Protein AF-A0A0S2MGQ2-F1 (afdb_monomer)

Mean predicted aligned error: 12.96 Å

Foldseek 3Di:
DVVVVVVVVVVPVVVVVVVVVVVVVVVVLVVCLVVVCVVPVDDPVVSVVVVVVVVVVVVVVVVVVVVVCCVVVVPPPPVDDPDDDDDPPVVVVVVD

Radius of gyration: 25.74 Å; Cα contacts (8 Å, |Δi|>4): 9; chains: 1; bounding box: 71×43×53 Å

Structure (mmCIF, N/CA/C/O backbone):
data_AF-A0A0S2MGQ2-F1
#
_entry.id   AF-A0A0S2MGQ2-F1
#
loop_
_atom_site.group_PDB
_atom_site.id
_atom_site.type_symbol
_atom_site.label_atom_id
_atom_site.label_alt_id
_atom_site.label_comp_id
_atom_site.label_asym_id
_atom_site.label_entity_id
_atom_site.label_seq_id
_atom_site.pdbx_PDB_ins_code
_atom_site.Cartn_x
_atom_site.Cartn_y
_atom_site.Cartn_z
_atom_site.occupancy
_atom_site.B_iso_or_equi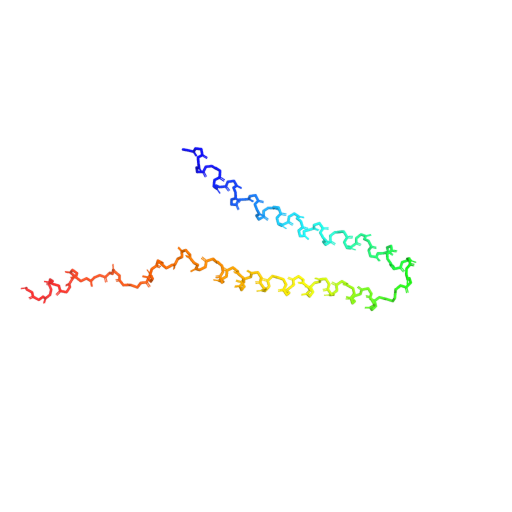v
_atom_site.auth_seq_id
_atom_site.auth_comp_id
_atom_site.auth_asym_id
_atom_site.auth_atom_id
_atom_site.pdbx_PDB_model_num
ATOM 1 N N . MET A 1 1 ? 21.966 17.951 -20.936 1.00 60.62 1 MET A N 1
ATOM 2 C CA . MET A 1 1 ? 21.878 17.983 -19.459 1.00 60.62 1 MET A CA 1
ATOM 3 C C . MET A 1 1 ? 20.428 17.987 -18.973 1.00 60.62 1 MET A C 1
ATOM 5 O O . MET A 1 1 ? 20.080 17.158 -18.146 1.00 60.62 1 MET A O 1
ATOM 9 N N . GLU A 1 2 ? 19.549 18.813 -19.543 1.00 70.31 2 GLU A N 1
ATOM 10 C CA . GLU A 1 2 ? 18.150 18.984 -19.094 1.00 70.31 2 GLU A CA 1
ATOM 11 C C . GLU A 1 2 ? 17.282 17.722 -19.232 1.00 70.31 2 GLU A C 1
ATOM 13 O O . GLU A 1 2 ? 16.604 17.327 -18.287 1.00 70.31 2 GLU A O 1
ATOM 18 N N . LYS A 1 3 ? 17.382 17.017 -20.371 1.00 67.00 3 LYS A N 1
ATOM 19 C CA . LYS A 1 3 ? 16.654 15.756 -20.606 1.00 67.00 3 LYS A CA 1
ATOM 20 C C . LYS A 1 3 ? 17.021 14.660 -19.602 1.00 67.00 3 LYS A C 1
ATOM 22 O O . LYS A 1 3 ? 16.170 13.861 -19.247 1.00 67.00 3 LYS A O 1
ATOM 27 N N . LEU A 1 4 ? 18.270 14.622 -19.135 1.00 72.25 4 LEU A N 1
ATOM 28 C CA . LEU A 1 4 ? 18.719 13.625 -18.162 1.00 72.25 4 LEU A CA 1
ATOM 29 C C . LEU A 1 4 ? 18.138 13.920 -16.767 1.00 72.25 4 LEU A C 1
ATOM 31 O O . LEU A 1 4 ? 17.702 13.000 -16.085 1.00 72.25 4 LEU A O 1
ATOM 35 N N . SER A 1 5 ? 18.043 15.201 -16.392 1.00 77.62 5 SER A N 1
ATOM 36 C CA . SER A 1 5 ? 17.445 15.644 -15.124 1.00 77.62 5 SER A CA 1
ATOM 37 C C . SER A 1 5 ? 15.952 15.292 -15.013 1.00 77.62 5 SER A C 1
ATOM 39 O O . SER A 1 5 ? 15.514 14.773 -13.989 1.00 77.62 5 SER A O 1
ATOM 41 N N . VAL A 1 6 ? 15.167 15.469 -16.085 1.00 80.38 6 VAL A N 1
ATOM 42 C CA . VAL A 1 6 ? 13.733 15.102 -16.077 1.00 80.38 6 VAL A CA 1
ATOM 43 C C . VAL A 1 6 ? 13.491 13.591 -15.990 1.00 80.38 6 VAL A C 1
ATOM 45 O O . VAL A 1 6 ? 12.531 13.177 -15.343 1.00 80.38 6 VAL A O 1
ATOM 48 N N . TRP A 1 7 ? 14.372 12.755 -16.557 1.00 79.81 7 TRP A N 1
ATOM 49 C CA . TRP A 1 7 ? 14.298 11.296 -16.384 1.00 79.81 7 TRP A CA 1
ATOM 50 C C . TRP A 1 7 ? 14.554 10.879 -14.935 1.00 79.81 7 TRP A C 1
ATOM 52 O O . TRP A 1 7 ? 13.814 10.050 -14.405 1.00 79.81 7 TRP A O 1
ATOM 62 N N . PHE A 1 8 ? 15.548 11.483 -14.276 1.00 85.31 8 PHE A N 1
ATOM 63 C CA . PHE A 1 8 ? 15.780 11.269 -12.848 1.00 85.31 8 PHE A CA 1
ATOM 64 C C . PHE A 1 8 ? 14.575 11.725 -12.022 1.00 85.31 8 PHE A C 1
ATOM 66 O O . PHE A 1 8 ? 14.062 10.959 -11.213 1.00 85.31 8 PHE A O 1
ATOM 73 N N . CYS A 1 9 ? 14.046 12.922 -12.281 1.00 84.94 9 CYS A N 1
ATOM 74 C CA . CYS A 1 9 ? 12.890 13.444 -11.555 1.00 84.94 9 CYS A CA 1
ATOM 75 C C . CYS A 1 9 ? 11.651 12.532 -11.692 1.00 84.94 9 CYS A C 1
ATOM 77 O O . CYS A 1 9 ? 10.982 12.239 -10.702 1.00 84.94 9 CYS A O 1
ATOM 79 N N . GLY A 1 10 ? 11.383 11.994 -12.888 1.00 85.75 10 GLY A N 1
ATOM 80 C CA . GLY A 1 10 ? 10.291 11.034 -13.104 1.00 85.75 10 GLY A CA 1
ATOM 81 C C . GLY A 1 10 ? 10.476 9.706 -12.354 1.00 85.75 10 GLY A C 1
ATOM 82 O O . GLY A 1 10 ? 9.515 9.166 -11.800 1.00 85.75 10 GLY A O 1
ATOM 83 N N . LEU A 1 11 ? 11.717 9.209 -12.279 1.00 87.62 11 LEU A N 1
ATOM 84 C CA . LEU A 1 11 ? 12.075 7.995 -11.535 1.00 87.62 11 LEU A CA 1
ATOM 85 C C . LEU A 1 11 ? 11.910 8.155 -10.017 1.00 87.62 11 LEU A C 1
ATOM 87 O O . LEU A 1 11 ? 11.548 7.185 -9.359 1.00 87.62 11 LEU A O 1
ATOM 91 N N . TYR A 1 12 ? 12.140 9.349 -9.463 1.00 90.62 12 TYR A N 1
ATOM 92 C CA . TYR A 1 12 ? 12.028 9.597 -8.019 1.00 90.62 12 TYR A CA 1
ATOM 93 C C . TYR A 1 12 ? 10.625 10.031 -7.566 1.00 90.62 12 TYR A C 1
ATOM 95 O O . TYR A 1 12 ? 10.195 9.670 -6.472 1.00 90.62 12 TYR A O 1
ATOM 103 N N . THR A 1 13 ? 9.884 10.778 -8.388 1.00 93.12 13 THR A N 1
ATOM 104 C CA . THR A 1 13 ? 8.562 11.317 -8.007 1.00 93.12 13 THR A CA 1
ATOM 105 C C . THR A 1 13 ? 7.495 10.232 -7.893 1.00 93.12 13 THR A C 1
ATOM 107 O O . THR A 1 13 ? 6.769 10.193 -6.904 1.00 93.12 13 THR A O 1
ATOM 110 N 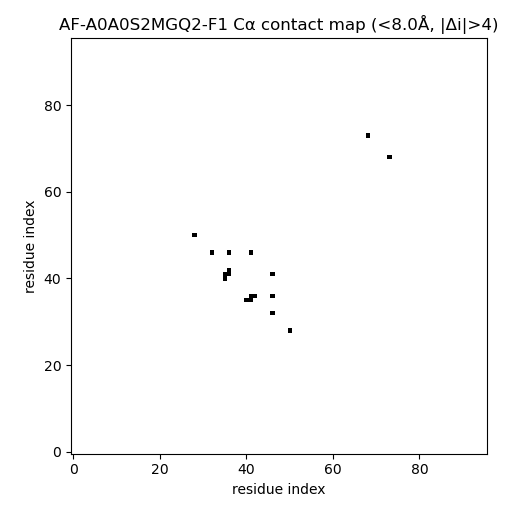N . THR A 1 14 ? 7.430 9.305 -8.848 1.00 89.94 14 THR A N 1
ATOM 111 C CA . THR A 1 14 ? 6.430 8.222 -8.864 1.00 89.94 14 THR A CA 1
ATOM 112 C C . THR A 1 14 ? 6.471 7.322 -7.614 1.00 89.94 14 THR A C 1
ATOM 114 O O . THR A 1 14 ? 5.426 7.149 -6.977 1.00 89.94 14 TH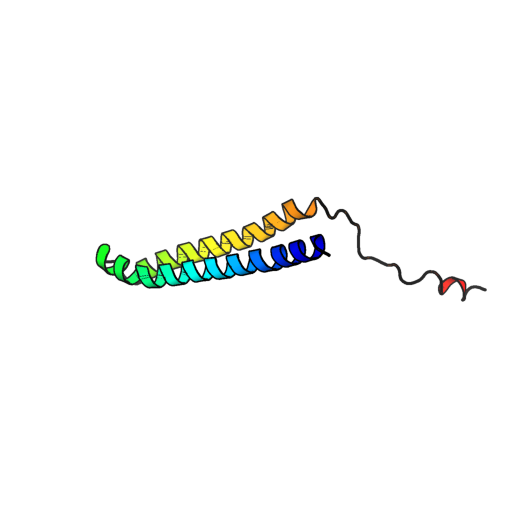R A O 1
ATOM 117 N N . PRO A 1 15 ? 7.628 6.764 -7.192 1.00 91.56 15 PRO A N 1
ATOM 118 C CA . PRO A 1 15 ? 7.690 5.962 -5.970 1.00 91.56 15 PRO A CA 1
ATOM 119 C C . PRO A 1 15 ? 7.474 6.800 -4.703 1.00 91.56 15 PRO A C 1
ATOM 121 O O . PRO A 1 15 ? 6.864 6.307 -3.758 1.00 91.56 15 PRO A O 1
ATOM 124 N 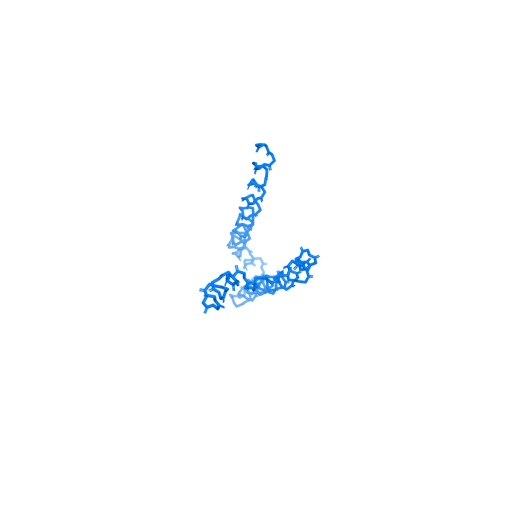N . CYS A 1 16 ? 7.900 8.068 -4.690 1.00 94.00 16 CYS A N 1
ATOM 125 C CA . CYS A 1 16 ? 7.663 8.974 -3.563 1.00 94.00 16 CYS A CA 1
ATOM 126 C C . CYS A 1 16 ? 6.162 9.231 -3.349 1.00 94.00 16 CYS A C 1
ATOM 128 O O . CYS A 1 16 ? 5.648 9.064 -2.244 1.00 94.00 16 CYS A O 1
ATOM 130 N N . LEU A 1 17 ? 5.434 9.544 -4.425 1.00 94.62 17 LEU A N 1
ATOM 131 C CA . LEU A 1 17 ? 3.983 9.745 -4.391 1.00 94.62 17 LEU A CA 1
ATOM 132 C C . LEU A 1 17 ? 3.236 8.464 -4.007 1.00 94.62 17 LEU A C 1
ATOM 134 O O . LEU A 1 17 ? 2.271 8.519 -3.251 1.00 94.62 17 LEU A O 1
ATOM 138 N N . THR A 1 18 ? 3.708 7.310 -4.484 1.00 91.88 18 THR A N 1
ATOM 139 C CA . THR A 1 18 ? 3.128 6.007 -4.127 1.00 91.88 18 THR A CA 1
ATOM 140 C C . THR A 1 18 ? 3.286 5.722 -2.632 1.00 91.88 18 THR A C 1
ATOM 142 O O . THR A 1 18 ? 2.322 5.323 -1.984 1.00 91.88 18 THR A O 1
ATOM 145 N N . GLY A 1 19 ? 4.470 5.973 -2.061 1.00 90.88 19 GLY A N 1
ATOM 146 C CA . GLY A 1 19 ? 4.713 5.819 -0.624 1.00 90.88 19 GLY A CA 1
ATOM 147 C C . GLY A 1 19 ? 3.879 6.779 0.229 1.00 90.88 19 GLY A C 1
ATOM 148 O O . GLY A 1 19 ? 3.322 6.370 1.247 1.00 90.88 19 GLY A O 1
ATOM 149 N N . LEU A 1 20 ? 3.730 8.030 -0.216 1.00 94.62 20 LEU A N 1
ATOM 150 C CA . LEU A 1 20 ? 2.896 9.028 0.457 1.00 94.62 20 LEU A CA 1
ATOM 151 C C . LEU A 1 20 ? 1.415 8.621 0.460 1.00 94.62 20 LEU A C 1
ATOM 153 O O . LEU A 1 20 ? 0.771 8.661 1.508 1.00 94.62 20 LEU A O 1
ATOM 157 N N . LEU A 1 21 ? 0.883 8.190 -0.688 1.00 91.75 21 LEU A N 1
ATOM 158 C CA . LEU A 1 21 ? -0.516 7.776 -0.812 1.00 91.75 21 LEU A CA 1
ATOM 159 C C . LEU A 1 21 ? -0.813 6.490 -0.025 1.00 91.75 21 LEU A C 1
ATOM 161 O O . LEU A 1 21 ? -1.851 6.398 0.623 1.00 91.75 21 LEU A O 1
ATOM 165 N N . TYR A 1 22 ? 0.108 5.522 -0.032 1.00 88.44 22 TYR A N 1
ATOM 166 C CA . TYR A 1 22 ? -0.041 4.281 0.735 1.00 88.44 22 TYR A CA 1
ATOM 167 C C . TYR A 1 22 ? -0.079 4.535 2.253 1.00 88.44 22 TYR A C 1
ATOM 169 O O . TYR A 1 22 ? -0.892 3.953 2.971 1.00 88.44 22 TYR A O 1
ATOM 177 N N . GLY A 1 23 ? 0.759 5.451 2.751 1.00 90.62 23 GLY A N 1
ATOM 178 C CA . GLY A 1 23 ? 0.729 5.859 4.158 1.00 90.62 23 GLY A CA 1
ATOM 179 C C . GLY A 1 23 ? -0.554 6.605 4.540 1.00 90.62 23 GLY A C 1
ATOM 180 O O . GLY A 1 23 ? -1.088 6.388 5.628 1.00 90.62 23 GLY A O 1
ATOM 181 N N . TYR A 1 24 ? -1.078 7.441 3.637 1.00 93.25 24 TYR A N 1
ATOM 182 C CA . TYR A 1 24 ? -2.331 8.169 3.850 1.00 93.25 24 TYR A CA 1
ATOM 183 C C . TYR A 1 24 ? -3.527 7.230 4.066 1.00 93.25 24 TYR A C 1
ATOM 185 O O . TYR A 1 24 ? -4.310 7.455 4.988 1.00 93.25 24 TYR A O 1
ATOM 193 N N . ASP A 1 25 ? -3.631 6.154 3.280 1.00 90.56 25 ASP A N 1
ATOM 194 C CA . ASP A 1 25 ? -4.701 5.155 3.411 1.00 90.56 25 ASP A CA 1
ATOM 195 C C . ASP A 1 25 ? -4.707 4.506 4.807 1.00 90.56 25 ASP A C 1
ATOM 197 O O . ASP A 1 25 ? -5.729 4.468 5.492 1.00 90.56 25 ASP A O 1
ATOM 201 N N . THR A 1 26 ? -3.528 4.113 5.300 1.00 88.69 26 THR A N 1
ATOM 202 C CA . THR A 1 26 ? -3.390 3.477 6.622 1.00 88.69 26 THR A CA 1
ATOM 203 C C . THR A 1 26 ? -3.759 4.431 7.767 1.00 88.69 26 THR A C 1
ATOM 205 O O . THR A 1 26 ? -4.449 4.034 8.708 1.00 88.69 26 THR A O 1
ATOM 208 N N . VAL A 1 27 ? -3.332 5.698 7.686 1.00 91.06 27 VAL A N 1
ATOM 209 C CA . VAL A 1 27 ? -3.639 6.727 8.698 1.00 91.06 27 VAL A CA 1
ATOM 210 C C . VAL A 1 27 ? -5.122 7.100 8.687 1.00 91.06 27 VAL A C 1
ATOM 212 O O . VAL A 1 27 ? -5.727 7.276 9.745 1.00 91.06 27 VAL A O 1
ATOM 215 N N . SER A 1 28 ? -5.732 7.208 7.504 1.00 91.12 28 SER A N 1
ATOM 216 C CA . SER A 1 28 ? -7.154 7.529 7.381 1.00 91.12 28 SER A CA 1
ATOM 217 C C . SER A 1 28 ? -8.029 6.430 7.985 1.00 91.12 28 SER A C 1
ATOM 219 O O . SER A 1 28 ? -8.952 6.740 8.740 1.00 91.12 28 SER A O 1
ATOM 221 N N . ILE A 1 29 ? -7.702 5.158 7.728 1.00 88.69 29 ILE A N 1
ATOM 222 C CA . ILE A 1 29 ? -8.426 4.019 8.300 1.00 88.69 29 ILE A CA 1
ATOM 223 C C . ILE A 1 29 ? -8.293 4.016 9.825 1.00 88.69 29 ILE A C 1
ATOM 225 O O . ILE A 1 29 ? -9.312 3.922 10.506 1.00 88.69 29 ILE A O 1
ATOM 229 N N . SER A 1 30 ? -7.084 4.176 10.380 1.00 87.81 30 SER A N 1
ATOM 230 C CA . SER A 1 30 ? -6.911 4.161 11.842 1.00 87.81 30 SER A CA 1
ATOM 231 C C . SER A 1 30 ? -7.647 5.310 12.537 1.00 87.81 30 SER A C 1
ATOM 233 O O . SER A 1 30 ? -8.116 5.134 13.656 1.00 87.81 30 SER A O 1
ATOM 235 N N . GLY A 1 31 ? -7.760 6.475 11.889 1.00 88.75 31 GLY A N 1
ATOM 236 C CA . GLY A 1 31 ? -8.475 7.632 12.429 1.00 88.75 31 GLY A CA 1
ATOM 237 C C . GLY A 1 31 ? -9.998 7.530 12.325 1.00 88.75 31 GLY A C 1
ATOM 238 O O . GLY A 1 31 ? -10.705 8.062 13.174 1.00 88.75 31 GLY A O 1
ATOM 239 N N . ALA A 1 32 ? -10.518 6.846 11.305 1.00 87.75 32 ALA A N 1
ATOM 240 C CA . ALA A 1 32 ? -11.957 6.713 11.086 1.00 87.75 32 ALA A CA 1
ATOM 241 C C . ALA A 1 32 ? -12.584 5.549 11.866 1.00 87.75 32 ALA A C 1
ATOM 243 O O . ALA A 1 32 ? -13.792 5.542 12.096 1.00 87.75 32 ALA A O 1
ATOM 244 N N . ILE A 1 33 ? -11.794 4.549 12.256 1.00 84.75 33 ILE A N 1
ATOM 245 C CA . ILE A 1 33 ? -12.350 3.273 12.701 1.00 84.75 33 ILE A CA 1
ATOM 246 C C . ILE A 1 33 ? -13.110 3.342 14.028 1.00 84.75 33 ILE A C 1
ATOM 248 O O . ILE A 1 33 ? -14.129 2.672 14.178 1.00 84.75 33 ILE A O 1
ATOM 252 N N . ASP A 1 34 ? -12.658 4.206 14.933 1.00 82.12 34 ASP A N 1
ATOM 253 C CA . ASP A 1 34 ? -13.306 4.477 16.218 1.00 82.12 34 ASP A CA 1
ATOM 254 C C . ASP A 1 34 ? -14.684 5.136 15.999 1.00 82.12 34 ASP A C 1
ATOM 256 O O . ASP A 1 34 ? -15.706 4.686 16.510 1.00 82.12 34 ASP A O 1
ATOM 260 N N . PHE A 1 35 ? -14.757 6.099 15.071 1.00 83.25 35 PHE A N 1
ATOM 261 C CA . PHE A 1 35 ? -16.018 6.733 14.671 1.00 83.25 35 PHE A CA 1
ATOM 262 C C . PHE A 1 35 ? -16.989 5.772 13.975 1.00 83.25 35 PHE A C 1
ATOM 264 O O . PHE A 1 35 ? -18.207 5.901 14.127 1.00 83.25 35 PHE A O 1
ATOM 271 N N . LEU A 1 36 ? -16.481 4.828 13.175 1.00 80.12 36 LEU A N 1
ATOM 272 C CA . LEU A 1 36 ? -17.316 3.798 12.553 1.00 80.12 36 LEU A CA 1
ATOM 273 C C . LEU A 1 36 ? -17.884 2.828 13.595 1.00 80.12 36 LEU A C 1
ATOM 275 O O . LEU A 1 36 ? -19.037 2.414 13.453 1.00 80.12 36 LEU A O 1
ATOM 279 N N . GLN A 1 37 ? -17.112 2.493 14.631 1.00 80.19 37 GLN A N 1
ATOM 280 C CA . GLN A 1 37 ? -17.574 1.661 15.739 1.00 80.19 37 GLN A CA 1
ATOM 281 C C . GLN A 1 37 ? -18.754 2.321 16.466 1.00 80.19 37 GLN A C 1
ATOM 283 O O . GLN A 1 37 ? -19.782 1.670 16.655 1.00 80.19 37 GLN A O 1
ATOM 288 N N . ASP A 1 38 ? -18.660 3.617 16.769 1.00 79.44 38 ASP A N 1
ATOM 289 C CA . ASP A 1 38 ? -19.722 4.369 17.453 1.00 79.44 38 ASP A CA 1
ATOM 290 C C . ASP A 1 38 ? -20.992 4.538 16.605 1.00 79.44 38 ASP A C 1
ATOM 292 O O . ASP A 1 38 ? -22.112 4.427 17.104 1.00 79.44 38 ASP A O 1
ATOM 296 N N . LYS A 1 39 ? -20.842 4.799 15.301 1.00 77.62 39 LYS A N 1
ATOM 297 C CA . LYS A 1 39 ? -21.969 5.070 14.388 1.00 77.62 39 LYS A CA 1
ATOM 298 C C . LYS A 1 39 ? -22.800 3.837 14.053 1.00 77.62 39 LYS A C 1
ATOM 300 O O . LYS A 1 39 ? -23.997 3.961 13.806 1.00 77.62 39 LYS A O 1
ATOM 305 N N . TYR A 1 40 ? -22.163 2.676 13.981 1.00 76.44 40 TYR A N 1
ATOM 306 C CA . TYR A 1 40 ? -22.781 1.455 13.472 1.00 76.44 40 TYR A CA 1
ATOM 307 C C . TYR A 1 40 ? -22.799 0.315 14.508 1.00 76.44 40 TYR A C 1
ATOM 309 O O . TYR A 1 40 ? -23.223 -0.790 14.173 1.00 76.44 40 TYR A O 1
ATOM 317 N N . ALA A 1 41 ? -22.353 0.567 15.747 1.00 69.38 41 ALA A N 1
ATOM 318 C CA . ALA A 1 41 ? -22.271 -0.414 16.834 1.00 69.38 41 ALA A CA 1
ATOM 319 C C . ALA A 1 41 ? -21.578 -1.726 16.405 1.00 69.38 41 ALA A C 1
ATOM 321 O O . ALA A 1 41 ? -22.049 -2.827 16.705 1.00 69.38 41 ALA A O 1
ATOM 322 N N . LEU A 1 42 ? -20.479 -1.623 15.644 1.00 63.25 42 LEU A N 1
ATOM 323 C CA . LEU A 1 42 ? -19.781 -2.803 15.124 1.00 63.25 42 LEU A CA 1
ATOM 324 C C . LEU A 1 42 ? -19.086 -3.555 16.257 1.00 63.25 42 LEU A C 1
ATOM 326 O O . LEU A 1 42 ? -18.293 -2.993 17.007 1.00 63.25 42 LEU A O 1
ATOM 330 N N . SER A 1 43 ? -19.304 -4.869 16.300 1.00 77.56 43 SER A N 1
ATOM 331 C CA . SER A 1 43 ? -18.437 -5.782 17.044 1.00 77.56 43 SER A CA 1
ATOM 332 C C . SER A 1 43 ? -16.997 -5.708 16.501 1.00 77.56 43 SER A C 1
ATOM 334 O O . SER A 1 43 ? -16.826 -5.614 15.277 1.00 77.56 43 SER A O 1
ATOM 336 N N . PRO A 1 44 ? -15.960 -5.844 17.354 1.00 78.69 44 PRO A N 1
ATOM 337 C CA . PRO A 1 44 ? -14.551 -5.853 16.939 1.00 78.69 44 PRO A CA 1
ATOM 338 C C . PRO A 1 44 ? -14.243 -6.846 15.806 1.00 78.69 44 PRO A C 1
ATOM 340 O O . PRO A 1 44 ? -13.370 -6.612 14.970 1.00 78.69 44 PRO A O 1
ATOM 343 N N . ALA A 1 45 ? -14.996 -7.949 15.733 1.00 83.88 45 ALA A N 1
ATOM 344 C CA . ALA A 1 45 ? -14.870 -8.932 14.661 1.00 83.88 45 ALA A CA 1
ATOM 345 C C . ALA A 1 45 ? -15.258 -8.358 13.285 1.00 83.88 45 ALA A C 1
ATOM 347 O O . ALA A 1 45 ? -14.591 -8.629 12.288 1.00 83.88 45 ALA A O 1
ATOM 348 N N . LEU A 1 46 ? -16.312 -7.539 13.222 1.00 84.50 46 LEU A N 1
ATOM 349 C CA . LEU A 1 46 ? -16.795 -6.953 11.971 1.00 84.50 46 LEU A CA 1
ATOM 350 C C . LEU A 1 46 ? -15.846 -5.853 11.474 1.00 84.50 46 LEU A C 1
ATOM 352 O O . LEU A 1 46 ? -15.573 -5.759 10.281 1.00 84.50 46 LEU A O 1
ATOM 356 N N . GLN A 1 47 ? -15.279 -5.075 12.396 1.00 84.06 47 GLN A N 1
ATOM 357 C CA . GLN A 1 47 ? -14.242 -4.083 12.110 1.00 84.06 47 GLN A CA 1
ATOM 358 C C . GLN A 1 47 ? -13.007 -4.728 11.460 1.00 84.06 47 GLN A C 1
ATOM 360 O O . GLN A 1 47 ? -12.525 -4.258 10.427 1.00 84.06 47 GLN A O 1
ATOM 365 N N . GLY A 1 48 ? -12.542 -5.854 12.010 1.00 87.88 48 GLY A N 1
ATOM 366 C CA . GLY A 1 48 ? -11.448 -6.632 11.426 1.00 87.88 48 GLY A CA 1
ATOM 367 C C . GLY A 1 48 ? -11.772 -7.173 10.028 1.00 87.88 48 GLY A C 1
ATOM 368 O O . GLY A 1 48 ? -10.912 -7.147 9.143 1.00 87.88 48 GLY A O 1
ATOM 369 N N . LEU A 1 49 ? -13.016 -7.604 9.786 1.00 88.19 49 LEU A N 1
ATOM 370 C CA . LEU A 1 49 ? -13.464 -8.034 8.455 1.00 88.19 49 LEU A CA 1
ATOM 371 C C . LEU A 1 49 ? -13.431 -6.892 7.430 1.00 88.19 49 LEU A C 1
ATOM 373 O O . LEU A 1 49 ? -13.008 -7.101 6.294 1.00 88.19 49 LEU A O 1
ATOM 377 N N . VAL A 1 50 ? -13.801 -5.673 7.828 1.00 88.25 50 VAL A N 1
ATOM 378 C CA . VAL A 1 50 ? -13.744 -4.503 6.938 1.00 88.25 50 VAL A CA 1
ATOM 379 C C . VAL A 1 50 ? -12.297 -4.176 6.559 1.00 88.25 50 VAL A C 1
ATOM 381 O O . VAL A 1 50 ? -11.987 -4.118 5.370 1.00 88.25 50 VAL A O 1
ATOM 384 N N . ILE A 1 51 ? -11.387 -4.043 7.531 1.00 89.12 51 ILE A N 1
ATOM 385 C CA . ILE A 1 51 ? -9.975 -3.713 7.249 1.00 89.12 51 ILE A CA 1
ATOM 386 C C . ILE A 1 51 ? -9.308 -4.808 6.406 1.00 89.12 51 ILE A C 1
ATOM 388 O O . ILE A 1 51 ? -8.600 -4.522 5.439 1.00 89.12 51 ILE A O 1
ATOM 392 N N . SER A 1 52 ? -9.540 -6.077 6.753 1.00 91.31 52 SER A N 1
ATOM 393 C CA . SER A 1 52 ? -8.943 -7.202 6.028 1.00 91.31 52 SER A CA 1
ATOM 394 C C . SER A 1 52 ? -9.432 -7.288 4.582 1.00 91.31 52 SER A C 1
ATOM 396 O O . SER A 1 52 ? -8.633 -7.615 3.707 1.00 91.31 52 SER A O 1
ATOM 398 N N . SER A 1 53 ? -10.685 -6.919 4.290 1.00 91.12 53 SER A N 1
ATOM 399 C CA . SER A 1 53 ? -11.191 -6.872 2.911 1.00 91.12 53 SER A CA 1
ATOM 400 C C . SER A 1 53 ? -10.422 -5.877 2.029 1.00 91.12 53 SER A C 1
ATOM 402 O O . SER A 1 53 ? -10.075 -6.204 0.891 1.00 91.12 53 SER A O 1
ATOM 404 N N . ILE A 1 54 ? -10.069 -4.705 2.574 1.00 90.00 54 ILE A N 1
ATOM 405 C CA . ILE A 1 54 ? -9.291 -3.666 1.880 1.00 90.00 54 ILE A CA 1
ATOM 406 C C . ILE A 1 54 ? -7.862 -4.165 1.625 1.00 90.00 54 ILE A C 1
ATOM 408 O O . ILE A 1 54 ? -7.356 -4.069 0.506 1.00 90.00 54 ILE A O 1
ATOM 412 N N . MET A 1 55 ? -7.236 -4.785 2.633 1.00 90.25 55 MET A N 1
ATOM 413 C CA . MET A 1 55 ? -5.900 -5.382 2.513 1.00 90.25 55 MET A CA 1
ATOM 414 C C . MET A 1 55 ? -5.857 -6.503 1.467 1.00 90.25 55 MET A C 1
ATOM 416 O O . MET A 1 55 ? -4.961 -6.529 0.622 1.00 90.25 55 MET A O 1
ATOM 420 N N . ILE A 1 56 ? -6.840 -7.409 1.479 1.00 93.69 56 ILE A N 1
ATOM 421 C CA . ILE A 1 56 ? -6.956 -8.493 0.493 1.00 93.69 56 ILE A CA 1
ATOM 422 C C . ILE A 1 56 ? -7.112 -7.910 -0.917 1.00 93.69 56 ILE A C 1
ATOM 424 O O . ILE A 1 56 ? -6.435 -8.361 -1.841 1.00 93.69 56 ILE A O 1
ATOM 428 N N . GLY A 1 57 ? -7.937 -6.870 -1.083 1.00 90.81 57 GLY A N 1
ATOM 429 C CA . GLY A 1 57 ? -8.063 -6.140 -2.346 1.00 90.81 57 GLY A CA 1
ATOM 430 C C . GLY A 1 57 ? -6.730 -5.558 -2.831 1.00 90.81 57 GLY A C 1
ATOM 431 O O . GLY A 1 57 ? -6.384 -5.709 -4.004 1.00 90.81 57 GLY A O 1
ATOM 432 N N . GLY A 1 58 ? -5.941 -4.973 -1.924 1.00 89.19 58 G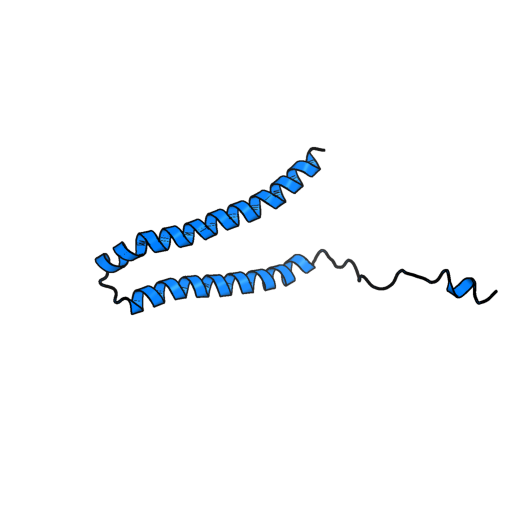LY A N 1
ATOM 433 C CA . GLY A 1 58 ? -4.602 -4.456 -2.214 1.00 89.19 58 GLY A CA 1
ATOM 434 C C . GLY A 1 58 ? -3.615 -5.539 -2.659 1.00 89.19 58 GLY A C 1
ATOM 435 O O . GLY A 1 58 ? -2.915 -5.361 -3.656 1.00 89.19 58 GLY A O 1
ATOM 436 N N . VAL A 1 59 ? -3.599 -6.693 -1.984 1.00 91.31 59 VAL A N 1
ATOM 437 C CA . VAL A 1 59 ? -2.746 -7.840 -2.348 1.00 91.31 59 VAL A CA 1
ATOM 438 C C . VAL A 1 59 ? -3.107 -8.378 -3.732 1.00 91.31 59 VAL A C 1
ATOM 440 O O . VAL A 1 59 ? -2.220 -8.607 -4.557 1.00 91.31 59 VAL A O 1
ATOM 443 N N . ILE A 1 60 ? -4.402 -8.536 -4.015 1.00 94.56 60 ILE A N 1
ATOM 444 C CA . ILE A 1 60 ? -4.879 -8.984 -5.327 1.00 94.56 60 ILE A CA 1
ATOM 445 C C . ILE A 1 60 ? -4.490 -7.962 -6.402 1.00 94.56 60 ILE A C 1
ATOM 447 O O . ILE A 1 60 ? -3.948 -8.345 -7.438 1.00 94.56 60 ILE A O 1
ATOM 451 N N . GLY A 1 61 ? -4.697 -6.668 -6.147 1.00 87.25 61 GLY A N 1
ATOM 452 C CA . GLY A 1 61 ? -4.338 -5.590 -7.069 1.00 87.25 61 GLY A CA 1
ATOM 453 C C . GLY A 1 61 ? -2.836 -5.517 -7.361 1.00 87.25 61 GLY A C 1
ATOM 454 O O . GLY A 1 61 ? -2.440 -5.395 -8.522 1.00 87.25 61 GLY A O 1
ATOM 455 N N . ALA A 1 62 ? -1.988 -5.660 -6.339 1.00 87.06 62 ALA A N 1
ATOM 456 C CA . ALA A 1 62 ? -0.533 -5.687 -6.485 1.00 87.06 62 ALA A CA 1
ATOM 457 C C . ALA A 1 62 ? -0.043 -6.944 -7.227 1.00 87.06 62 ALA A C 1
ATOM 459 O O . ALA A 1 62 ? 0.830 -6.861 -8.091 1.00 87.06 62 ALA A O 1
ATOM 460 N N . GLY A 1 63 ? -0.638 -8.108 -6.954 1.00 88.50 63 GLY A N 1
ATOM 461 C CA . GLY A 1 63 ? -0.355 -9.330 -7.710 1.00 88.50 63 GLY A CA 1
ATOM 462 C C . GLY A 1 63 ? -0.744 -9.195 -9.187 1.00 88.50 63 GLY A C 1
ATOM 463 O O . GLY A 1 63 ? 0.009 -9.588 -10.082 1.00 88.50 63 GLY A O 1
ATOM 464 N N . PHE A 1 64 ? -1.894 -8.571 -9.458 1.00 89.69 64 PHE A N 1
ATOM 465 C CA . PHE A 1 64 ? -2.379 -8.351 -10.818 1.00 89.69 64 PHE A CA 1
ATOM 466 C C . PHE A 1 64 ? -1.548 -7.311 -11.576 1.00 89.69 64 PHE A C 1
ATOM 468 O O . PHE A 1 64 ? -1.326 -7.471 -12.776 1.00 89.69 64 PHE A O 1
ATOM 475 N N . SER A 1 65 ? -1.042 -6.273 -10.902 1.00 84.06 65 SER A N 1
ATOM 476 C CA . SER A 1 65 ? -0.206 -5.241 -11.528 1.00 84.06 65 SER A CA 1
ATOM 477 C C . SER A 1 65 ? 1.129 -5.801 -12.028 1.00 84.06 65 SER A C 1
ATOM 479 O O . SER A 1 65 ? 1.583 -5.411 -13.106 1.00 84.06 65 SER A O 1
ATOM 481 N N . GLY A 1 66 ? 1.715 -6.775 -11.323 1.00 82.25 66 GLY A N 1
ATOM 482 C CA . GLY A 1 66 ? 2.896 -7.512 -11.780 1.00 82.25 66 GLY A CA 1
ATOM 483 C C . GLY A 1 66 ? 2.621 -8.334 -13.042 1.00 82.25 66 GLY A C 1
ATOM 484 O O . GLY A 1 66 ? 3.357 -8.234 -14.025 1.00 82.25 66 GLY A O 1
ATOM 485 N N . PHE A 1 67 ? 1.511 -9.079 -13.064 1.00 82.06 67 PHE A N 1
ATOM 486 C CA . PHE A 1 67 ? 1.090 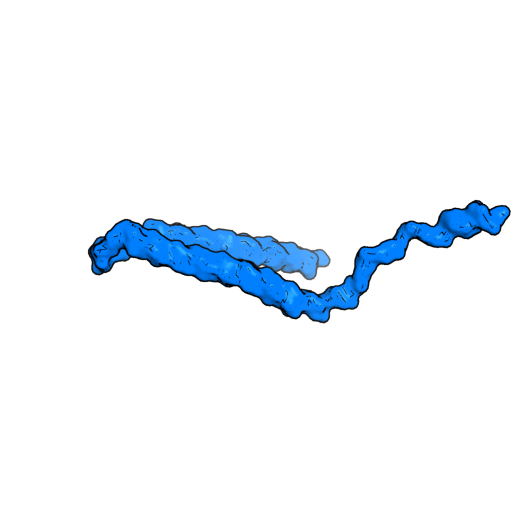-9.849 -14.242 1.00 82.06 67 PHE A CA 1
ATOM 487 C C . PHE A 1 67 ? 0.770 -8.948 -15.446 1.00 82.06 67 PHE A C 1
ATOM 489 O O . PHE A 1 67 ? 1.174 -9.223 -16.580 1.00 82.06 67 PHE A O 1
ATOM 496 N N . LEU A 1 68 ? 0.077 -7.834 -15.204 1.00 81.12 68 LEU A N 1
ATOM 497 C CA . LEU A 1 68 ? -0.250 -6.845 -16.225 1.00 81.12 68 LEU A CA 1
ATOM 498 C C . LEU A 1 68 ? 1.020 -6.178 -16.771 1.00 81.12 68 LEU A C 1
ATOM 500 O O . LEU A 1 68 ? 1.150 -6.011 -17.983 1.00 81.12 68 LEU A O 1
ATOM 504 N N . SER A 1 69 ? 1.985 -5.871 -15.903 1.00 81.50 69 SER A N 1
ATOM 505 C CA . SER A 1 69 ? 3.284 -5.309 -16.286 1.00 81.50 69 SER A CA 1
ATOM 506 C C . SER A 1 69 ? 4.106 -6.277 -17.136 1.00 81.50 69 SER A C 1
ATOM 508 O O . SER A 1 69 ? 4.700 -5.852 -18.126 1.00 81.50 69 SER A O 1
ATOM 510 N N . ASP A 1 70 ? 4.095 -7.579 -16.833 1.00 77.50 70 ASP A N 1
ATOM 511 C CA . ASP A 1 70 ? 4.759 -8.585 -17.673 1.00 77.50 70 ASP A CA 1
ATOM 512 C C . ASP A 1 70 ? 4.081 -8.723 -19.050 1.00 77.50 70 ASP A C 1
ATOM 514 O O . ASP A 1 70 ? 4.757 -8.816 -20.077 1.00 77.50 70 ASP A O 1
ATOM 518 N N . LYS A 1 71 ? 2.745 -8.643 -19.109 1.00 73.00 71 LYS A N 1
ATOM 519 C CA . LYS A 1 71 ? 1.982 -8.738 -20.364 1.00 73.00 71 LYS A CA 1
ATOM 520 C C . LYS A 1 71 ? 2.107 -7.492 -21.252 1.00 73.00 71 LYS A C 1
ATOM 522 O O . LYS A 1 71 ? 2.207 -7.624 -22.474 1.00 73.00 71 LYS A O 1
ATOM 527 N N . TYR A 1 72 ? 2.093 -6.292 -20.669 1.00 69.19 72 TYR A N 1
ATOM 528 C CA . TYR A 1 72 ? 2.124 -5.023 -21.409 1.00 69.19 72 TYR A CA 1
ATOM 529 C C . TYR A 1 72 ? 3.540 -4.449 -21.589 1.00 69.19 72 TYR A C 1
ATOM 531 O O . TYR A 1 72 ? 3.817 -3.831 -22.618 1.00 69.19 72 TYR A O 1
ATOM 539 N N . GLY A 1 73 ? 4.472 -4.703 -20.665 1.00 59.38 73 GLY A N 1
ATOM 540 C CA . GLY A 1 73 ? 5.867 -4.251 -20.751 1.00 59.38 73 GLY A CA 1
ATOM 541 C C . GLY A 1 73 ? 6.719 -5.056 -21.739 1.00 59.38 73 GLY A C 1
ATOM 542 O O . GLY A 1 73 ? 7.646 -4.528 -22.358 1.00 59.38 73 GLY A O 1
ATOM 543 N N . ARG A 1 74 ? 6.366 -6.323 -21.985 1.00 55.47 74 ARG A N 1
ATOM 544 C CA . ARG A 1 74 ? 7.148 -7.242 -22.831 1.00 55.47 74 ARG A CA 1
ATOM 545 C C . ARG A 1 74 ? 6.950 -7.059 -24.342 1.00 55.47 74 ARG A C 1
ATOM 547 O O . ARG A 1 74 ? 7.506 -7.822 -25.128 1.00 55.47 74 ARG A O 1
ATOM 554 N N . ARG A 1 75 ? 6.231 -6.019 -24.789 1.00 50.78 75 ARG A N 1
ATOM 555 C CA . ARG A 1 75 ? 6.156 -5.655 -26.221 1.00 50.78 75 ARG A CA 1
ATOM 556 C C . ARG A 1 75 ? 7.286 -4.737 -26.711 1.00 50.78 75 ARG A C 1
ATOM 558 O O . ARG A 1 75 ? 7.364 -4.500 -27.912 1.00 50.78 75 ARG A O 1
ATOM 565 N N . ARG A 1 76 ? 8.200 -4.270 -25.846 1.00 51.50 76 ARG A N 1
ATOM 566 C CA . ARG A 1 76 ? 9.384 -3.475 -26.262 1.00 51.50 76 ARG A CA 1
ATOM 567 C C . ARG A 1 76 ? 10.752 -4.075 -25.945 1.00 51.50 76 ARG A C 1
ATOM 569 O O . ARG A 1 76 ? 11.766 -3.445 -26.220 1.00 51.50 76 ARG A O 1
ATOM 576 N N . SER A 1 77 ? 10.812 -5.311 -25.468 1.00 47.03 77 SER A N 1
ATOM 577 C CA . SER A 1 77 ? 12.077 -6.035 -25.313 1.00 47.03 77 SER A CA 1
ATOM 578 C C . SER A 1 77 ? 12.004 -7.425 -25.936 1.00 47.03 77 SER A C 1
ATOM 580 O O . SER A 1 77 ? 12.464 -8.417 -25.383 1.00 47.03 77 SER A O 1
ATOM 582 N N . THR A 1 78 ? 11.579 -7.476 -27.201 1.00 51.38 78 THR A N 1
ATOM 583 C CA . THR A 1 78 ? 12.222 -8.414 -28.139 1.00 51.38 78 THR A CA 1
ATOM 584 C C . THR A 1 78 ? 13.628 -7.881 -28.466 1.00 51.38 78 THR A C 1
ATOM 586 O O . THR A 1 78 ? 13.958 -7.565 -29.600 1.00 51.38 78 THR A O 1
ATOM 589 N N . GLY A 1 79 ? 14.451 -7.723 -27.430 1.00 49.41 79 GLY A N 1
ATOM 590 C CA . GLY A 1 79 ? 15.890 -7.515 -27.488 1.00 49.41 79 GLY A CA 1
ATOM 591 C C . GLY A 1 79 ? 16.495 -8.788 -26.930 1.00 49.41 79 GLY A C 1
ATOM 592 O O . GLY A 1 79 ? 16.499 -9.021 -25.727 1.00 49.41 79 GLY A O 1
ATOM 593 N N . ARG A 1 80 ? 16.850 -9.685 -27.841 1.00 43.25 80 ARG A N 1
ATOM 594 C CA . ARG A 1 80 ? 17.250 -11.065 -27.581 1.00 43.25 80 ARG A CA 1
ATOM 595 C C . ARG A 1 80 ? 18.328 -11.159 -26.496 1.00 43.25 80 ARG A C 1
ATOM 597 O O . ARG A 1 80 ? 19.341 -10.480 -26.573 1.00 43.25 80 ARG A O 1
ATOM 604 N N . ARG A 1 81 ? 18.113 -12.102 -25.576 1.00 44.88 81 ARG A N 1
ATOM 605 C CA . ARG A 1 81 ? 19.116 -12.954 -24.919 1.00 44.88 81 ARG A CA 1
ATOM 606 C C . ARG A 1 81 ? 20.479 -12.303 -24.660 1.00 44.88 81 ARG A C 1
ATOM 608 O O . ARG A 1 81 ? 21.369 -12.329 -25.506 1.00 44.88 81 ARG A O 1
ATOM 615 N N . ALA A 1 82 ? 20.709 -11.987 -23.393 1.00 46.78 82 ALA A N 1
ATOM 616 C CA . ALA A 1 82 ? 21.986 -12.299 -22.776 1.00 46.78 82 ALA A CA 1
ATOM 617 C C . ALA A 1 82 ? 22.274 -13.806 -22.955 1.00 46.78 82 ALA A C 1
ATOM 619 O O . ALA A 1 82 ? 21.801 -14.647 -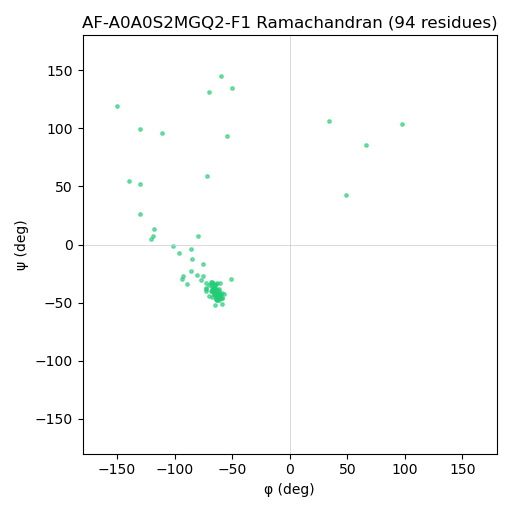22.194 1.00 46.78 82 ALA A O 1
ATOM 620 N N . LYS A 1 83 ? 23.004 -14.175 -24.009 1.00 47.19 83 LYS A N 1
ATOM 621 C CA . LYS A 1 83 ? 23.752 -15.431 -24.045 1.00 47.19 83 LYS A CA 1
ATOM 622 C C . LYS A 1 83 ? 24.981 -15.258 -24.931 1.00 47.19 83 LYS A C 1
ATOM 624 O O . LYS A 1 83 ? 24.848 -15.059 -26.129 1.00 47.19 83 LYS A O 1
ATOM 629 N N . SER A 1 84 ? 26.151 -15.439 -24.321 1.00 46.69 84 SER A N 1
ATOM 630 C CA . SER A 1 84 ? 27.387 -15.852 -24.992 1.00 46.69 84 SER A CA 1
ATOM 631 C C . SER A 1 84 ? 27.989 -14.860 -25.998 1.00 46.69 84 SER A C 1
ATOM 633 O O . SER A 1 84 ? 27.805 -14.980 -27.204 1.00 46.69 84 SER A O 1
ATOM 635 N N . SER A 1 85 ? 28.801 -13.920 -25.513 1.00 51.56 85 SER A N 1
ATOM 636 C CA . SER A 1 85 ? 29.811 -13.269 -26.358 1.00 51.56 85 SER A CA 1
ATOM 637 C C . SER A 1 85 ? 31.117 -13.067 -25.594 1.00 51.56 85 SER A C 1
ATOM 639 O O . SER A 1 85 ? 31.658 -11.968 -25.522 1.00 51.56 85 SER A O 1
ATOM 641 N N . THR A 1 86 ? 31.646 -14.161 -25.048 1.00 54.53 86 THR A N 1
ATOM 642 C CA . THR A 1 86 ? 33.029 -14.213 -24.571 1.00 54.53 86 THR A CA 1
ATOM 643 C C . THR A 1 86 ? 33.682 -15.462 -25.159 1.00 54.53 86 THR A C 1
ATOM 645 O O . THR A 1 86 ? 33.525 -16.552 -24.626 1.00 54.53 86 THR A O 1
ATOM 648 N N . ARG A 1 87 ? 34.446 -15.243 -26.245 1.00 55.16 87 ARG A N 1
ATOM 649 C CA . ARG A 1 87 ? 35.443 -16.119 -26.917 1.00 55.16 87 ARG A CA 1
ATOM 650 C C . ARG A 1 87 ? 34.976 -16.922 -28.148 1.00 55.16 87 ARG A C 1
ATOM 652 O O . ARG A 1 87 ? 34.458 -18.023 -28.023 1.00 55.16 87 ARG A O 1
ATOM 659 N N . PRO A 1 88 ? 35.372 -16.441 -29.346 1.00 51.22 88 PRO A N 1
ATOM 660 C CA . PRO A 1 88 ? 35.991 -17.325 -30.341 1.00 51.22 88 PRO A CA 1
ATOM 661 C C . PRO A 1 88 ? 37.308 -16.756 -30.918 1.00 51.22 88 PRO A C 1
ATOM 663 O O . PRO A 1 88 ? 37.679 -17.074 -32.046 1.00 51.22 88 PRO A O 1
ATOM 666 N N . ARG A 1 89 ? 38.023 -15.895 -30.173 1.00 60.78 89 ARG A N 1
ATOM 667 C CA . ARG A 1 89 ? 39.390 -15.458 -30.543 1.00 60.78 89 ARG A CA 1
ATOM 668 C C . ARG A 1 89 ? 40.502 -16.314 -29.923 1.00 60.78 89 ARG A C 1
ATOM 670 O O . ARG A 1 89 ? 41.545 -16.456 -30.539 1.00 60.78 89 ARG A O 1
ATOM 677 N N . LEU A 1 90 ? 40.265 -16.951 -28.773 1.00 59.62 90 LEU A N 1
ATOM 678 C CA . LEU A 1 90 ? 41.268 -17.804 -28.112 1.00 59.62 90 LEU A CA 1
ATOM 679 C C . LEU A 1 90 ? 41.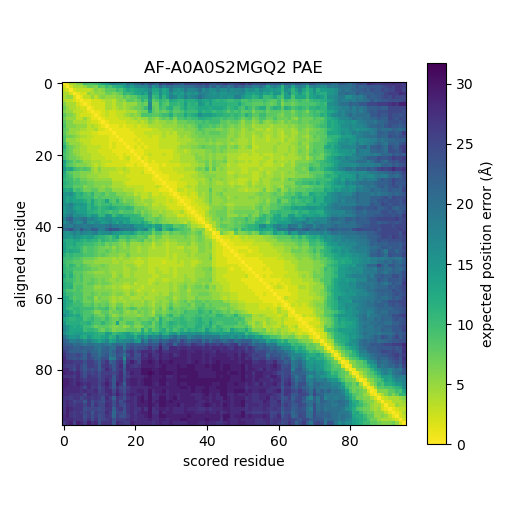373 -19.219 -28.707 1.00 59.62 90 LEU A C 1
ATOM 681 O O . LEU A 1 90 ? 42.445 -19.803 -28.678 1.00 59.62 90 LEU A O 1
ATOM 685 N N . LEU A 1 91 ? 40.304 -19.743 -29.318 1.00 62.22 91 LEU A N 1
ATOM 686 C CA . LEU A 1 91 ? 40.336 -21.049 -29.996 1.00 62.22 91 LEU A CA 1
ATOM 687 C C . LEU A 1 91 ? 41.067 -21.017 -31.350 1.00 62.22 91 LEU A C 1
ATOM 689 O O . LEU A 1 91 ? 41.469 -22.064 -31.836 1.00 62.22 91 LEU A O 1
ATOM 693 N N . ARG A 1 92 ? 41.290 -19.833 -31.943 1.00 62.22 92 ARG A N 1
ATOM 694 C CA . ARG A 1 92 ? 42.100 -19.688 -33.170 1.00 62.22 92 ARG A CA 1
ATOM 695 C C . ARG A 1 92 ? 43.606 -19.580 -32.906 1.00 62.22 92 ARG A C 1
ATOM 697 O O . ARG A 1 92 ? 44.369 -19.699 -33.849 1.00 62.22 92 ARG A O 1
ATOM 704 N N . LEU A 1 93 ? 44.024 -19.365 -31.654 1.00 64.81 93 LEU A N 1
ATOM 705 C CA . LEU A 1 93 ? 45.439 -19.290 -31.256 1.00 64.81 93 LEU A CA 1
ATOM 706 C C . LEU A 1 93 ? 45.990 -20.619 -30.715 1.00 64.81 93 LEU A C 1
ATOM 708 O O . LEU A 1 93 ? 47.179 -20.712 -30.461 1.00 64.81 93 LEU A O 1
ATOM 712 N N . LEU A 1 94 ? 45.138 -21.631 -30.524 1.00 63.28 94 LEU A N 1
ATOM 713 C CA . LEU A 1 94 ? 45.550 -22.990 -30.142 1.00 63.28 94 LEU A CA 1
ATOM 714 C C . LEU A 1 94 ? 45.561 -23.966 -31.333 1.00 63.28 94 LEU A C 1
ATOM 716 O O . LEU A 1 94 ? 45.872 -25.137 -31.154 1.00 63.28 94 LEU A O 1
ATOM 720 N N . ALA A 1 95 ? 45.179 -23.500 -32.527 1.00 70.25 95 AL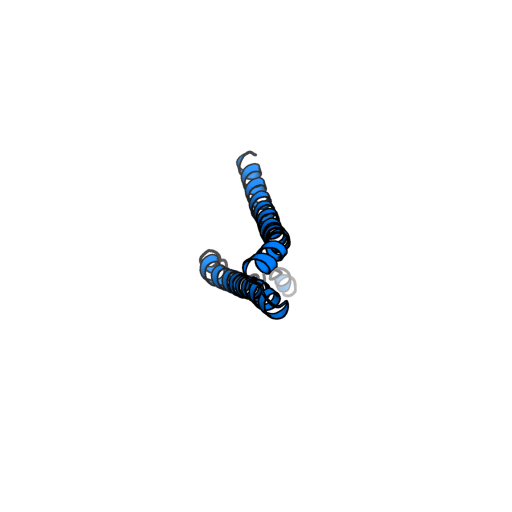A A N 1
ATOM 721 C CA . ALA A 1 95 ? 45.052 -24.305 -33.745 1.00 70.25 95 ALA A CA 1
ATOM 722 C C . ALA A 1 95 ? 46.011 -23.862 -34.874 1.00 70.25 95 ALA A C 1
ATOM 724 O O . ALA A 1 95 ? 45.823 -24.264 -36.019 1.00 70.25 95 ALA A O 1
ATOM 725 N N . ASN A 1 96 ? 47.002 -23.024 -34.554 1.00 64.38 96 ASN A N 1
ATOM 726 C CA . ASN A 1 96 ? 48.127 -22.622 -35.402 1.00 64.38 96 ASN A CA 1
ATOM 727 C C . ASN A 1 96 ? 49.375 -22.546 -34.526 1.00 64.38 96 ASN A C 1
ATOM 729 O O . ASN A 1 96 ? 50.454 -22.942 -35.005 1.00 64.38 96 ASN A O 1
#

Solvent-accessible surface area (backbone atoms only — not comparable to full-atom values): 5876 Å² total; per-residue (Å²): 113,69,74,61,53,54,53,52,51,56,65,52,48,55,60,52,51,50,53,55,52,57,52,49,54,56,54,52,49,68,68,45,49,63,58,50,33,71,76,66,70,52,53,74,69,55,54,51,53,55,56,49,52,55,52,52,52,49,53,52,50,56,55,48,49,54,54,48,45,57,69,65,58,56,77,80,59,89,64,78,72,98,69,87,92,82,79,80,67,67,68,63,69,77,75,116

InterPro domains:
  IPR005829 Sugar transporter, conserved site [PS00216] (65-82)
  IPR011701 Major facilitator superfamily [PF07690] (17-76)
  IPR020846 Major facilitator superfamily domain [PS50850] (11-96)
  IPR036259 MFS transporter superfamily [G3DSA:1.20.1250.20] (3-79)
  IPR036259 MFS transporter superfamily [SSF103473] (15-77)
  IPR050820 Major Facilitator Superfamily Sugar Transporter [PTHR48023] (13-77)

Secondary structure (DSSP, 8-state):
-HHHHHHHHHHHHHHHHHHHHHHHHHHHHHHHHHHHHHHHT--HHHHHHHHHHHHHHHHHHHHHHHHHHHHHHTTS---------S-SSSTTSS--

Organism: Bifidobacterium longum subsp. longum (NCBI:txid1679)

Sequence (96 aa):
MEKLSVWFCGLYTTPCLTGLLYGYDTVSISGAIDFLQDKYALSPALQGLVISSIMIGGVIGAGFSGFLSDKYGRRRSTGRRAKSSTRPRLLRLLAN

pLDDT: mean 77.28, std 15.06, range [43.25, 94.62]